Protein AF-A0A455UJC7-F1 (afdb_monomer_lite)

Radius of gyration: 20.75 Å; chains: 1; bounding box: 47×36×48 Å

Secondary structure (DSSP, 8-state):
-EE--TTSSS--SS-EE----HHHHHHHHHHHBTTB---SS---B-S---B-PPPHHHHHHHHHHHHTHHHHHHHHHHHHHHHHT---SSS-------SSGGGGGG----

InterPro domains:
  IPR000653 DegT/DnrJ/EryC1/StrS aminotransferase [PF01041] (2-84)
  IPR000653 DegT/DnrJ/EryC1/StrS aminotransferase [PTHR30244] (2-85)
  IPR015421 Pyridoxal phosphate-dependent transferase, major domain [G3DSA:3.40.640.10] (1-101)
  IPR015424 Pyridoxal phosphate-dependent transferase [SSF53383] (2-84)

Foldseek 3Di:
DAWADPVDLHHLVGAGDDDDDDVVVVVLVCQCVQVFDDDDPDGDHPDGHHPRDDDPSSVVSRVVVVVCSVVSVVVVVVVVVVVVPPDDDDDPDPPVPDPPCVVVVPDDDD

pLDDT: mean 80.06, std 20.12, range [31.41, 95.75]

Organism: NCBI:txid115553

Sequence (110 aa):
MLSFNGNKLMTTGGGGMILAGEELAHRAKYLTTTAKRPHTYEYVHDELGYNYRLPNLNAALGCAQLEQVEVFIAEKRQLAAGYDACPEGGASFSLLLSLKDAAAITGLTQ

Structure (mmCIF, N/CA/C/O backbone):
data_AF-A0A455UJC7-F1
#
_entry.id   AF-A0A455UJC7-F1
#
loop_
_atom_site.group_PDB
_atom_site.id
_atom_site.type_symbol
_atom_site.label_atom_id
_atom_site.label_alt_id
_atom_site.label_comp_id
_atom_site.label_asym_id
_atom_site.label_entity_id
_atom_site.label_seq_id
_atom_site.pdbx_PDB_ins_code
_atom_site.Cartn_x
_atom_site.Cartn_y
_atom_site.Cartn_z
_atom_site.occupancy
_atom_site.B_iso_or_equiv
_atom_site.auth_seq_id
_atom_site.auth_comp_id
_atom_site.auth_asym_id
_atom_site.auth_atom_id
_atom_site.pdbx_PDB_model_num
ATOM 1 N N . MET A 1 1 ? -4.335 8.935 -4.697 1.00 77.50 1 MET A N 1
ATOM 2 C CA . MET A 1 1 ? -3.302 8.184 -3.947 1.00 77.50 1 MET A CA 1
ATOM 3 C C . MET A 1 1 ? -3.814 7.931 -2.540 1.00 77.50 1 MET A C 1
ATOM 5 O O . MET A 1 1 ? -4.418 8.826 -1.963 1.00 77.50 1 MET A O 1
ATOM 9 N N . LEU A 1 2 ? -3.601 6.730 -2.015 1.00 91.00 2 LEU A N 1
ATOM 10 C CA . LEU A 1 2 ? -3.943 6.322 -0.657 1.00 91.00 2 LEU A CA 1
ATOM 11 C C . LEU A 1 2 ? -2.666 6.169 0.170 1.00 91.00 2 LEU A C 1
ATOM 13 O O . LEU A 1 2 ? -1.612 5.826 -0.364 1.00 91.00 2 LEU A O 1
ATOM 17 N N . SER A 1 3 ? -2.771 6.422 1.470 1.00 91.31 3 SER A N 1
ATOM 18 C CA . SER A 1 3 ? -1.680 6.264 2.432 1.00 91.31 3 SER A CA 1
ATOM 19 C C . SER A 1 3 ? -2.060 5.192 3.446 1.00 91.31 3 SER A C 1
ATOM 21 O O . SER A 1 3 ? -3.214 5.144 3.867 1.00 91.31 3 SER A O 1
ATOM 23 N N . PHE A 1 4 ? -1.081 4.384 3.848 1.00 92.12 4 PHE A N 1
ATOM 24 C CA . PHE A 1 4 ? -1.218 3.321 4.846 1.00 92.12 4 PHE A CA 1
ATOM 25 C C . PHE A 1 4 ? -0.244 3.530 6.014 1.00 92.12 4 PHE A C 1
ATOM 27 O O . PHE A 1 4 ? 0.472 2.618 6.427 1.00 92.12 4 PHE A O 1
ATOM 34 N N . ASN A 1 5 ? -0.169 4.769 6.506 1.00 90.00 5 ASN A N 1
ATOM 35 C CA . ASN A 1 5 ? 0.561 5.113 7.728 1.00 90.00 5 ASN A CA 1
ATOM 36 C C . ASN A 1 5 ? -0.258 4.695 8.970 1.00 90.00 5 ASN A C 1
ATOM 38 O O . ASN A 1 5 ? -1.472 4.535 8.887 1.00 90.00 5 ASN A O 1
ATOM 42 N N . GLY A 1 6 ? 0.375 4.562 10.135 1.00 86.12 6 GLY A N 1
ATOM 43 C CA . GLY A 1 6 ? -0.256 4.132 11.388 1.00 86.12 6 GLY A CA 1
ATOM 44 C C . GLY A 1 6 ? -1.398 5.017 11.901 1.00 86.12 6 GLY A C 1
ATOM 45 O O . GLY A 1 6 ? -2.158 4.577 12.751 1.00 86.12 6 GLY A O 1
ATOM 46 N N . ASN A 1 7 ? -1.565 6.236 11.378 1.00 88.44 7 ASN A N 1
ATOM 47 C CA . ASN A 1 7 ? -2.705 7.106 11.695 1.00 88.44 7 ASN A CA 1
ATOM 48 C C . ASN A 1 7 ? -3.916 6.919 10.758 1.00 88.44 7 ASN A C 1
ATOM 50 O O . ASN A 1 7 ? -4.884 7.681 10.830 1.00 88.44 7 ASN A O 1
ATOM 54 N N . LYS A 1 8 ? -3.850 5.962 9.829 1.00 90.69 8 LYS A N 1
ATOM 55 C CA . LYS A 1 8 ? -4.929 5.633 8.896 1.00 90.69 8 LYS A CA 1
ATOM 56 C C . LYS A 1 8 ? -5.736 4.450 9.418 1.00 90.69 8 LYS A C 1
ATOM 58 O O . LYS A 1 8 ? -5.280 3.708 10.277 1.00 90.69 8 LYS A O 1
ATOM 63 N N . LEU A 1 9 ? -6.950 4.296 8.883 1.00 89.69 9 LEU A N 1
ATOM 64 C CA . LEU A 1 9 ? -7.850 3.193 9.245 1.00 89.69 9 LEU A CA 1
ATOM 65 C C . LEU A 1 9 ? -7.192 1.824 9.010 1.00 89.69 9 LEU A C 1
ATOM 67 O O . LEU A 1 9 ? -7.404 0.898 9.776 1.00 89.69 9 LEU A O 1
ATOM 71 N N . MET A 1 10 ? -6.383 1.740 7.956 1.00 92.62 10 MET A N 1
ATOM 72 C CA . MET A 1 10 ? -5.554 0.597 7.602 1.00 92.62 10 MET A CA 1
ATOM 73 C C . MET A 1 10 ? -4.101 1.055 7.493 1.00 92.62 10 MET A C 1
ATOM 75 O O . MET A 1 10 ? -3.826 2.139 6.974 1.00 92.62 10 MET A O 1
ATOM 79 N N . THR A 1 11 ? -3.174 0.217 7.938 1.00 92.31 11 THR A N 1
ATOM 80 C CA . THR A 1 11 ? -1.738 0.465 7.955 1.00 92.31 11 THR A CA 1
ATOM 81 C C . THR A 1 11 ? -0.953 -0.723 7.412 1.00 92.31 11 THR A C 1
ATOM 83 O O . THR A 1 11 ? -1.255 -1.883 7.670 1.00 92.31 11 THR A O 1
ATOM 86 N N . THR A 1 12 ? 0.128 -0.419 6.705 1.00 91.44 12 THR A N 1
ATOM 87 C CA . THR A 1 12 ? 1.151 -1.397 6.321 1.00 91.44 12 THR A CA 1
ATOM 88 C C . THR A 1 12 ? 2.452 -1.147 7.090 1.00 91.44 12 THR A C 1
ATOM 90 O O . THR A 1 12 ? 3.533 -1.475 6.607 1.00 91.44 12 THR A O 1
ATOM 93 N N . GLY A 1 13 ? 2.372 -0.469 8.245 1.00 88.56 13 GLY A N 1
ATOM 94 C CA . GLY A 1 13 ? 3.496 0.130 8.978 1.00 88.56 13 GLY A CA 1
ATOM 95 C C . GLY A 1 13 ? 3.963 1.432 8.320 1.00 88.56 13 GLY A C 1
ATOM 96 O O . GLY A 1 13 ? 3.941 2.500 8.925 1.00 88.56 13 GLY A O 1
ATOM 97 N N . GLY A 1 14 ? 4.298 1.345 7.036 1.00 88.50 14 GLY A N 1
ATOM 98 C CA . GLY A 1 14 ? 4.523 2.473 6.143 1.00 88.50 14 GLY A CA 1
ATOM 99 C C . GLY A 1 14 ? 4.285 2.036 4.702 1.00 88.50 14 GLY A C 1
ATOM 100 O O . GLY A 1 14 ? 4.670 0.930 4.310 1.00 88.50 14 GLY A O 1
ATOM 101 N N . GLY A 1 15 ? 3.604 2.875 3.923 1.00 90.62 15 GLY A N 1
ATOM 102 C CA . GLY A 1 15 ? 3.251 2.555 2.545 1.00 90.62 15 GLY A CA 1
ATOM 103 C C . GLY A 1 15 ? 2.168 3.456 1.966 1.00 90.62 15 GLY A C 1
ATOM 104 O O . GLY A 1 15 ? 1.617 4.343 2.629 1.00 90.62 15 GLY A O 1
ATOM 105 N N . GLY A 1 16 ? 1.863 3.207 0.700 1.00 92.06 16 GLY A N 1
ATOM 106 C CA . GLY A 1 16 ? 0.815 3.893 -0.036 1.00 92.06 16 GLY A CA 1
ATOM 107 C C . GLY A 1 16 ? 0.423 3.113 -1.281 1.00 92.06 16 GLY A C 1
ATOM 108 O O . GLY A 1 16 ? 1.126 2.197 -1.703 1.00 92.06 16 GLY A O 1
ATOM 109 N N . MET A 1 17 ? -0.713 3.483 -1.860 1.00 93.44 17 MET A N 1
ATOM 110 C CA . MET A 1 17 ? -1.231 2.882 -3.084 1.00 93.44 17 MET A CA 1
ATOM 111 C C . MET A 1 17 ? -1.668 3.963 -4.058 1.00 93.44 17 MET A C 1
ATOM 113 O O . MET A 1 17 ? -2.301 4.959 -3.697 1.00 93.44 17 MET A O 1
ATOM 117 N N . ILE A 1 18 ? -1.331 3.758 -5.322 1.00 93.06 18 ILE A N 1
ATOM 118 C CA . ILE A 1 18 ? -1.795 4.592 -6.419 1.00 93.06 18 ILE A CA 1
ATOM 119 C C . ILE A 1 18 ? -2.934 3.832 -7.091 1.00 93.06 18 ILE A C 1
ATOM 121 O O . ILE A 1 18 ? -2.756 2.698 -7.518 1.00 93.06 18 ILE A O 1
ATOM 125 N N . LEU A 1 19 ? -4.103 4.465 -7.150 1.00 93.06 19 LEU A N 1
ATOM 126 C CA . LEU A 1 19 ? -5.238 4.010 -7.944 1.00 93.06 19 LEU A CA 1
ATOM 127 C C . LEU A 1 19 ? -5.240 4.853 -9.212 1.00 93.06 19 LEU A C 1
ATOM 129 O O . LEU A 1 19 ? -5.328 6.079 -9.126 1.00 93.06 19 LEU A O 1
ATOM 133 N N . ALA A 1 20 ? -5.067 4.210 -10.356 1.00 93.19 20 ALA A N 1
ATOM 134 C CA . ALA A 1 20 ? -4.994 4.866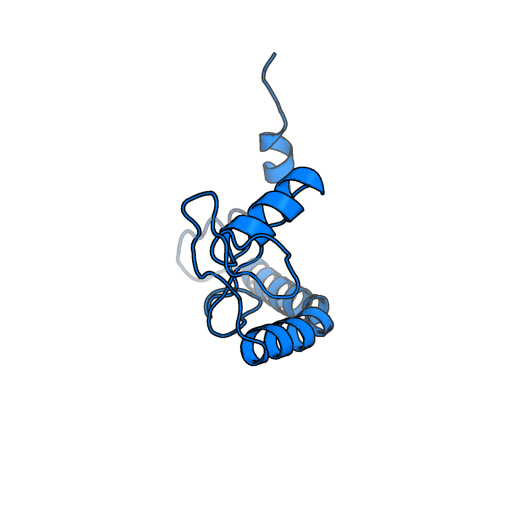 -11.650 1.00 93.19 20 ALA A CA 1
ATOM 135 C C . ALA A 1 20 ? -5.514 3.922 -12.740 1.00 93.19 20 ALA A C 1
ATOM 137 O O . ALA A 1 20 ? -5.586 2.712 -12.524 1.00 93.19 20 ALA A O 1
ATOM 138 N N . GLY A 1 21 ? -5.863 4.481 -13.901 1.00 95.31 21 GLY A N 1
ATOM 139 C CA . GLY A 1 21 ? -6.153 3.687 -15.095 1.00 95.31 21 GLY A CA 1
ATOM 140 C C . GLY A 1 21 ? -4.920 2.920 -15.584 1.00 95.31 21 GLY A C 1
ATOM 141 O O . GLY A 1 21 ? -3.797 3.223 -15.183 1.00 95.31 21 GLY A O 1
ATOM 142 N N . GLU A 1 22 ? -5.135 1.944 -16.462 1.00 93.75 22 GLU A N 1
ATOM 143 C CA . GLU A 1 22 ? -4.129 0.963 -16.896 1.00 93.75 22 GLU A CA 1
ATOM 144 C C . GLU A 1 22 ? -2.817 1.601 -17.388 1.00 93.75 22 GLU A C 1
ATOM 146 O O . GLU A 1 22 ? -1.756 1.327 -16.827 1.00 93.75 22 GLU A O 1
ATOM 151 N N . GLU A 1 23 ? -2.889 2.542 -18.334 1.00 93.38 23 GLU A N 1
ATOM 152 C CA . GLU A 1 23 ? -1.721 3.264 -18.871 1.00 93.38 23 GLU A CA 1
ATOM 153 C C . GLU A 1 23 ? -0.884 3.943 -17.772 1.00 93.38 23 GLU A C 1
ATOM 155 O O . GLU A 1 23 ? 0.338 3.781 -17.674 1.00 93.38 23 GLU A O 1
ATOM 160 N N . LEU A 1 24 ? -1.554 4.668 -16.872 1.00 93.62 24 LEU A N 1
ATOM 161 C CA . LEU A 1 24 ? -0.904 5.354 -15.756 1.00 93.62 24 LEU A CA 1
ATOM 162 C C . LEU A 1 24 ? -0.360 4.366 -14.716 1.00 93.62 24 LEU A C 1
ATOM 164 O O . LEU A 1 24 ? 0.676 4.635 -14.106 1.00 93.62 24 LEU A O 1
ATOM 168 N N . ALA A 1 25 ? -1.018 3.223 -14.516 1.00 92.94 25 ALA A N 1
ATOM 169 C CA . ALA A 1 25 ? -0.571 2.181 -13.600 1.00 92.94 25 ALA A CA 1
ATOM 170 C C . ALA A 1 25 ? 0.709 1.498 -14.104 1.00 92.94 25 ALA A C 1
ATOM 172 O O . ALA A 1 25 ? 1.649 1.310 -13.325 1.00 92.94 25 ALA A O 1
ATOM 173 N N . HIS A 1 26 ? 0.795 1.197 -15.404 1.00 92.12 26 HIS A N 1
ATOM 174 C CA . HIS A 1 26 ? 2.016 0.681 -16.026 1.00 92.12 26 HIS A CA 1
ATOM 175 C C . HIS A 1 26 ? 3.172 1.667 -15.882 1.00 92.12 26 HIS A C 1
ATOM 177 O O . HIS A 1 26 ? 4.261 1.290 -15.438 1.00 92.12 26 HIS A O 1
ATOM 183 N N . ARG A 1 27 ? 2.912 2.947 -16.162 1.00 92.44 27 ARG A N 1
ATOM 184 C CA . ARG A 1 27 ? 3.899 4.017 -16.007 1.00 92.44 27 ARG A CA 1
ATOM 185 C C . ARG A 1 27 ? 4.362 4.180 -14.558 1.00 92.44 27 ARG A C 1
ATOM 187 O O . ARG A 1 27 ? 5.559 4.266 -14.297 1.00 92.44 27 ARG A O 1
ATOM 194 N N . ALA A 1 28 ? 3.441 4.174 -13.597 1.00 92.31 28 ALA A N 1
ATOM 195 C CA . ALA A 1 28 ? 3.779 4.268 -12.180 1.00 92.31 28 ALA A CA 1
ATOM 196 C C . ALA A 1 28 ? 4.596 3.054 -11.708 1.00 92.31 28 ALA A C 1
ATOM 198 O O . ALA A 1 28 ? 5.607 3.211 -11.024 1.00 92.31 28 ALA A O 1
ATOM 199 N N . LYS A 1 29 ? 4.221 1.833 -12.107 1.00 91.44 29 LYS A N 1
ATOM 200 C CA . LYS A 1 29 ? 4.987 0.616 -11.794 1.00 91.44 29 LYS A CA 1
ATOM 201 C C . LYS A 1 29 ? 6.405 0.684 -12.362 1.00 91.44 29 LYS A C 1
ATOM 203 O O . LYS A 1 29 ? 7.359 0.299 -11.688 1.00 91.44 29 LYS A O 1
ATOM 208 N N . TYR A 1 30 ? 6.548 1.208 -13.575 1.00 92.00 30 TYR A N 1
ATOM 209 C CA . TYR A 1 30 ? 7.843 1.410 -14.208 1.00 92.00 30 TYR A CA 1
ATOM 210 C C . TYR A 1 30 ? 8.737 2.356 -13.396 1.00 92.00 30 TYR A C 1
ATOM 212 O O . TYR A 1 30 ? 9.820 1.975 -12.949 1.00 92.00 30 TYR A O 1
ATOM 220 N N . LEU A 1 31 ? 8.230 3.552 -13.092 1.00 92.56 31 LEU A N 1
ATOM 221 C CA . LEU A 1 31 ? 8.966 4.571 -12.343 1.00 92.56 31 LEU A CA 1
ATOM 222 C C . LEU A 1 31 ? 9.328 4.113 -10.925 1.00 92.56 31 LEU A C 1
ATOM 224 O O . LEU A 1 31 ? 10.446 4.343 -10.477 1.00 92.56 31 LEU A O 1
ATOM 228 N N . THR A 1 32 ? 8.416 3.430 -10.227 1.00 92.19 32 THR A N 1
ATOM 229 C CA . THR A 1 32 ? 8.623 2.937 -8.846 1.00 92.19 32 THR A CA 1
ATOM 230 C C . THR A 1 32 ? 9.599 1.764 -8.743 1.00 92.19 32 THR A C 1
ATOM 232 O O . THR A 1 32 ? 10.033 1.414 -7.641 1.00 92.19 32 THR A O 1
ATOM 235 N N . THR A 1 33 ? 9.951 1.152 -9.876 1.00 90.88 33 THR A N 1
ATOM 236 C CA . THR A 1 33 ? 10.929 0.065 -9.979 1.00 90.88 33 THR A CA 1
ATOM 237 C C . THR A 1 33 ? 12.207 0.525 -10.669 1.00 90.88 33 THR A C 1
ATOM 239 O O . THR A 1 33 ? 12.827 -0.225 -11.424 1.00 90.88 33 THR A O 1
ATOM 242 N N . THR A 1 34 ? 12.637 1.753 -10.365 1.00 91.81 34 THR A N 1
ATOM 243 C CA . THR A 1 34 ? 13.854 2.381 -10.900 1.00 91.81 34 THR A CA 1
ATOM 244 C C . THR A 1 34 ? 13.880 2.494 -12.427 1.00 91.81 34 THR A C 1
ATOM 246 O O . THR A 1 34 ? 14.961 2.468 -12.998 1.00 91.81 34 THR A O 1
ATOM 249 N N . ALA A 1 35 ? 12.720 2.598 -13.091 1.00 89.56 35 ALA A N 1
ATOM 250 C CA . ALA A 1 35 ? 12.629 2.709 -14.552 1.00 89.56 35 ALA A CA 1
ATOM 251 C C . ALA A 1 35 ? 13.483 1.649 -15.274 1.00 89.56 35 ALA A C 1
ATOM 253 O O . ALA A 1 35 ? 14.253 1.931 -16.189 1.00 89.56 35 ALA A O 1
ATOM 254 N N . LYS A 1 36 ? 13.431 0.410 -14.774 1.00 84.88 36 LYS A N 1
ATOM 255 C CA . LYS A 1 36 ? 14.185 -0.699 -15.353 1.00 84.88 36 LYS A CA 1
ATOM 256 C C . LYS A 1 36 ? 13.393 -1.275 -16.517 1.00 84.88 36 LYS A C 1
ATOM 258 O O . LYS A 1 36 ? 12.295 -1.803 -16.313 1.00 84.88 36 LYS A O 1
ATOM 263 N N . ARG A 1 37 ? 13.984 -1.287 -17.711 1.00 83.44 37 ARG A N 1
ATOM 264 C CA . ARG A 1 37 ? 13.380 -1.982 -18.845 1.00 83.44 37 ARG A CA 1
ATOM 265 C C . ARG A 1 37 ? 13.308 -3.494 -18.596 1.00 83.44 37 ARG A C 1
ATOM 267 O O . ARG A 1 37 ? 14.291 -4.094 -18.156 1.00 83.44 37 ARG A O 1
ATOM 274 N N . PRO A 1 38 ? 12.166 -4.138 -18.890 1.00 78.31 38 PRO A N 1
ATOM 275 C CA . PRO A 1 38 ? 12.056 -5.583 -18.786 1.00 78.31 38 PRO A CA 1
ATOM 276 C C . PRO A 1 38 ? 12.932 -6.233 -19.865 1.00 78.31 38 PRO A C 1
ATOM 278 O O . PRO A 1 38 ? 12.602 -6.222 -21.049 1.00 78.31 38 PRO A O 1
ATOM 281 N N . HIS A 1 39 ? 14.073 -6.775 -19.446 1.00 82.56 39 HIS A N 1
ATOM 282 C CA . HIS A 1 39 ? 14.950 -7.603 -20.264 1.00 82.56 39 HIS A CA 1
ATOM 283 C C . HIS A 1 39 ? 15.526 -8.735 -19.409 1.00 82.56 39 HIS A C 1
ATOM 285 O O . HIS A 1 39 ? 15.739 -8.566 -18.205 1.00 82.56 39 HIS A O 1
ATOM 291 N N . THR A 1 40 ? 15.752 -9.896 -20.022 1.00 77.44 40 THR A N 1
ATOM 292 C CA . THR A 1 40 ? 16.141 -11.122 -19.307 1.00 77.44 40 THR A CA 1
ATOM 293 C C . THR A 1 40 ? 17.554 -11.034 -18.728 1.00 77.44 40 THR A C 1
ATOM 295 O O . THR A 1 40 ? 17.802 -11.566 -17.649 1.00 77.44 40 THR A O 1
ATOM 298 N N . TYR A 1 41 ? 18.464 -10.331 -19.411 1.00 76.38 41 TYR A N 1
ATOM 299 C CA . TYR A 1 41 ? 19.893 -10.316 -19.064 1.00 76.38 41 TYR A CA 1
ATOM 300 C C . TYR A 1 41 ? 20.496 -8.915 -18.887 1.00 76.38 41 TYR A C 1
ATOM 302 O O . TYR A 1 41 ? 21.559 -8.775 -18.289 1.00 76.38 41 TYR A O 1
ATOM 310 N N . GLU A 1 42 ? 19.819 -7.869 -19.353 1.00 79.25 42 GLU A N 1
ATOM 311 C CA . GLU A 1 42 ? 20.352 -6.509 -19.422 1.00 79.25 42 GLU A CA 1
ATOM 312 C C . GLU A 1 42 ? 19.697 -5.624 -18.360 1.00 79.25 42 GLU A C 1
ATOM 314 O O . GLU A 1 42 ? 18.491 -5.692 -18.103 1.00 79.25 42 GLU A O 1
ATOM 319 N N . TYR A 1 43 ? 20.511 -4.772 -17.741 1.00 77.88 43 TYR A N 1
ATOM 320 C CA . TYR A 1 43 ? 20.081 -3.776 -16.764 1.00 77.88 43 TYR A CA 1
ATOM 321 C C . TYR A 1 43 ? 20.170 -2.396 -17.404 1.00 77.88 43 TYR A C 1
ATOM 323 O O . TYR A 1 43 ? 21.137 -1.665 -17.209 1.00 77.88 43 TYR A O 1
ATOM 331 N N . VAL A 1 44 ? 19.163 -2.075 -18.215 1.00 82.69 44 VAL A N 1
ATOM 332 C CA . VAL A 1 44 ? 19.056 -0.781 -18.893 1.00 82.69 44 VAL A CA 1
ATOM 333 C C . VAL A 1 44 ? 17.973 0.056 -18.224 1.00 82.69 44 VAL A C 1
ATOM 335 O O . VAL A 1 44 ? 16.849 -0.413 -18.011 1.00 82.69 44 VAL A O 1
ATOM 338 N N . HIS A 1 45 ? 18.336 1.297 -17.917 1.00 86.00 45 HIS A N 1
ATOM 339 C CA . HIS A 1 45 ? 17.460 2.335 -17.390 1.00 86.00 45 HIS A CA 1
ATOM 340 C C . HIS A 1 45 ? 17.392 3.452 -18.432 1.00 86.00 45 HIS A C 1
ATOM 342 O O . HIS A 1 45 ? 18.431 3.989 -18.812 1.00 86.00 45 HIS A O 1
ATOM 348 N N . ASP A 1 46 ? 16.202 3.747 -18.947 1.00 86.00 46 ASP A N 1
ATOM 349 C CA . ASP A 1 46 ? 16.005 4.756 -20.001 1.00 86.00 46 ASP A CA 1
ATOM 350 C C . ASP A 1 46 ? 15.719 6.160 -19.443 1.00 86.00 46 ASP A C 1
ATOM 352 O O . ASP A 1 46 ? 15.986 7.158 -20.108 1.00 86.00 46 ASP A O 1
ATOM 356 N N . GLU A 1 47 ? 15.230 6.247 -18.209 1.00 91.12 47 GLU A N 1
ATOM 357 C CA . GLU A 1 47 ? 14.893 7.492 -17.530 1.00 91.12 47 GLU A CA 1
ATOM 358 C C . GLU A 1 47 ? 15.169 7.412 -16.023 1.00 91.12 47 GLU A C 1
ATOM 360 O O . GLU A 1 47 ? 15.521 6.368 -15.467 1.00 91.12 47 GLU A O 1
ATOM 365 N N . LEU A 1 48 ? 14.996 8.542 -15.336 1.00 89.88 48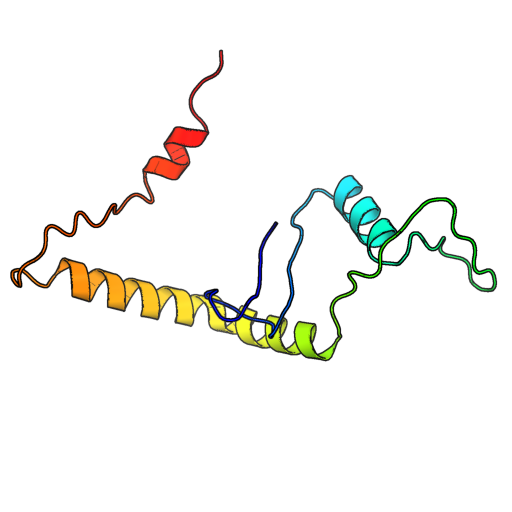 LEU A N 1
ATOM 366 C CA . LEU A 1 48 ? 15.154 8.607 -13.891 1.00 89.88 48 LEU A CA 1
ATOM 367 C C . LEU A 1 48 ? 13.963 7.941 -13.190 1.00 89.88 48 LEU A C 1
ATOM 369 O O . LEU A 1 48 ? 12.844 8.452 -13.204 1.00 89.88 48 LEU A O 1
ATOM 373 N N . GLY A 1 49 ? 14.226 6.803 -12.554 1.00 91.06 49 GLY A N 1
ATOM 374 C CA . GLY A 1 49 ? 13.265 6.103 -11.711 1.00 91.06 49 GLY A CA 1
ATOM 375 C C . GLY A 1 49 ? 13.559 6.245 -10.219 1.00 91.06 49 GLY A C 1
ATOM 376 O O . GLY A 1 49 ? 14.620 6.700 -9.795 1.00 91.06 49 GLY A O 1
ATOM 377 N N . TYR A 1 50 ? 12.614 5.780 -9.411 1.00 92.94 50 TYR A N 1
ATOM 378 C CA . TYR A 1 50 ? 12.659 5.812 -7.954 1.00 92.94 50 TYR A CA 1
ATOM 379 C C . TYR A 1 50 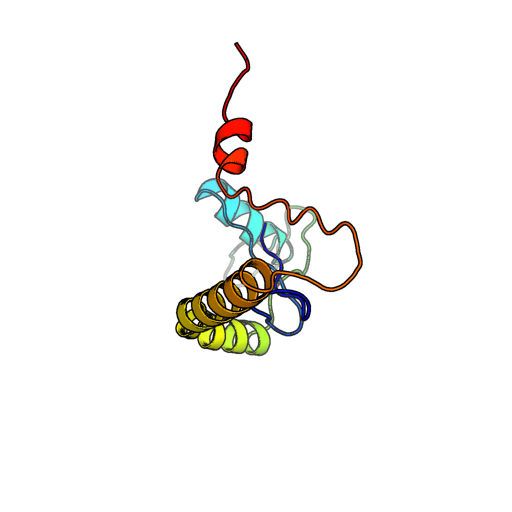? 12.509 4.401 -7.386 1.00 92.94 50 TYR A C 1
ATOM 381 O O . TYR A 1 50 ? 11.996 3.500 -8.049 1.00 92.94 50 TYR A O 1
ATOM 389 N N . ASN A 1 51 ? 12.930 4.203 -6.138 1.00 92.81 51 ASN A N 1
ATOM 390 C CA . ASN A 1 51 ? 12.673 2.969 -5.403 1.00 92.81 51 ASN A CA 1
ATOM 391 C C . ASN A 1 51 ? 11.558 3.202 -4.380 1.00 92.81 51 ASN A C 1
ATOM 393 O O . ASN A 1 51 ? 11.814 3.521 -3.222 1.00 92.81 51 ASN A O 1
ATOM 397 N N . TYR A 1 52 ? 10.316 3.045 -4.832 1.00 92.81 52 TYR A N 1
ATOM 398 C CA . TYR A 1 52 ? 9.118 3.132 -3.987 1.00 92.81 52 TYR A CA 1
ATOM 399 C C . TYR A 1 52 ? 8.398 1.785 -3.888 1.00 92.81 52 TYR A C 1
ATOM 401 O O . TYR A 1 52 ? 7.190 1.722 -3.664 1.00 92.81 52 TYR A O 1
ATOM 409 N N . ARG A 1 53 ? 9.135 0.688 -4.091 1.00 91.62 53 ARG A N 1
ATOM 410 C CA . ARG A 1 53 ? 8.577 -0.659 -4.041 1.00 91.62 53 ARG A CA 1
ATOM 411 C C . ARG A 1 53 ? 8.175 -0.981 -2.601 1.00 91.62 53 ARG A C 1
ATOM 413 O O . ARG A 1 53 ? 9.001 -0.905 -1.694 1.00 91.62 53 ARG A O 1
ATOM 420 N N . LEU A 1 54 ? 6.914 -1.355 -2.400 1.00 93.69 54 LEU A N 1
ATOM 421 C CA . LEU A 1 54 ? 6.434 -1.789 -1.093 1.00 93.69 54 LEU A CA 1
ATOM 422 C C . LEU A 1 54 ? 7.076 -3.147 -0.743 1.00 93.69 54 LEU A C 1
ATOM 424 O O . LEU A 1 54 ? 6.986 -4.070 -1.556 1.00 93.69 54 LEU A O 1
ATOM 428 N N . PRO A 1 55 ? 7.723 -3.300 0.427 1.00 94.12 55 PRO A N 1
ATOM 429 C CA . PRO A 1 55 ? 8.248 -4.591 0.861 1.00 94.12 55 PRO A CA 1
ATOM 430 C C . PRO A 1 55 ? 7.144 -5.648 1.001 1.00 94.12 55 PRO A C 1
ATOM 432 O O . PRO A 1 55 ? 6.033 -5.335 1.428 1.00 94.12 55 PRO A O 1
ATOM 435 N N . ASN A 1 56 ? 7.467 -6.915 0.721 1.00 94.88 56 ASN A N 1
ATOM 436 C CA . ASN A 1 56 ? 6.488 -8.011 0.758 1.00 94.88 56 ASN A CA 1
ATOM 437 C C . ASN A 1 56 ? 5.820 -8.186 2.132 1.00 94.88 56 ASN A C 1
ATOM 439 O O . ASN A 1 56 ? 4.635 -8.494 2.186 1.00 94.88 56 ASN A O 1
ATOM 443 N N . LEU A 1 57 ? 6.544 -7.958 3.235 1.00 95.12 57 LEU A N 1
ATOM 444 C CA . LEU A 1 57 ? 5.966 -8.030 4.584 1.00 95.12 57 LEU A CA 1
ATOM 445 C C . LEU A 1 57 ? 4.893 -6.955 4.804 1.00 95.12 57 LEU A C 1
ATOM 447 O O . LEU A 1 57 ? 3.811 -7.252 5.305 1.00 95.12 57 LEU A O 1
ATOM 451 N N . ASN A 1 58 ? 5.163 -5.721 4.370 1.00 94.62 58 ASN A N 1
ATOM 452 C CA . ASN A 1 58 ? 4.208 -4.617 4.456 1.00 94.62 58 ASN A CA 1
ATOM 453 C C . ASN A 1 58 ? 2.984 -4.891 3.569 1.00 94.62 58 ASN A C 1
ATOM 455 O O . ASN A 1 58 ? 1.858 -4.612 3.974 1.00 94.62 58 ASN A O 1
ATOM 459 N N . ALA A 1 59 ? 3.196 -5.470 2.382 1.00 94.25 59 ALA A N 1
ATOM 460 C CA . ALA A 1 59 ? 2.111 -5.875 1.494 1.00 94.25 59 ALA A CA 1
ATOM 461 C C . ALA A 1 59 ? 1.234 -6.973 2.121 1.00 94.25 59 ALA A C 1
ATOM 463 O O . ALA A 1 59 ? 0.015 -6.846 2.103 1.00 94.25 59 ALA A O 1
ATOM 464 N N . ALA A 1 60 ? 1.838 -7.997 2.735 1.00 95.62 60 ALA A N 1
ATOM 465 C CA . ALA A 1 60 ? 1.109 -9.073 3.409 1.00 95.62 60 ALA A CA 1
ATOM 466 C C . ALA A 1 60 ? 0.250 -8.552 4.573 1.00 95.62 60 ALA A C 1
ATOM 468 O O . ALA A 1 60 ? -0.916 -8.927 4.692 1.00 95.62 60 ALA A O 1
ATOM 469 N N . LEU A 1 61 ? 0.795 -7.636 5.383 1.00 95.00 61 LEU A N 1
ATOM 470 C CA . LEU A 1 61 ? 0.031 -6.951 6.428 1.00 95.00 61 LEU A CA 1
ATOM 471 C C . LEU A 1 61 ? -1.155 -6.174 5.837 1.00 95.00 61 LEU A C 1
ATOM 473 O O . LEU A 1 61 ? -2.267 -6.266 6.350 1.00 95.00 61 LEU A O 1
ATOM 477 N N . GLY A 1 62 ? -0.932 -5.446 4.740 1.00 94.19 62 GLY A N 1
ATOM 478 C CA . GLY A 1 62 ? -1.989 -4.718 4.037 1.00 94.19 62 GLY A CA 1
ATOM 479 C C . GLY A 1 62 ? -3.098 -5.627 3.516 1.00 94.19 62 GLY A C 1
ATOM 480 O O . GLY A 1 62 ? -4.268 -5.310 3.699 1.00 94.19 62 GLY A O 1
ATOM 481 N N . CYS A 1 63 ? -2.751 -6.775 2.927 1.00 94.88 63 CYS A N 1
ATOM 482 C CA . CYS A 1 63 ? -3.724 -7.770 2.472 1.00 94.88 63 CYS A CA 1
ATOM 483 C C . CYS A 1 63 ? -4.586 -8.291 3.630 1.00 94.88 63 CYS A C 1
ATOM 485 O O . CYS A 1 63 ? -5.809 -8.249 3.533 1.00 94.88 63 CYS A O 1
ATOM 487 N N . ALA A 1 64 ? -3.967 -8.687 4.747 1.00 95.44 64 ALA A N 1
ATOM 488 C CA . ALA A 1 64 ? -4.694 -9.174 5.920 1.00 95.44 64 ALA A CA 1
ATOM 489 C C . ALA A 1 64 ? -5.627 -8.108 6.526 1.00 95.44 64 ALA A C 1
ATOM 491 O O . ALA A 1 64 ? -6.719 -8.421 6.995 1.00 95.44 64 ALA A O 1
ATOM 492 N N . GLN A 1 65 ? -5.224 -6.833 6.511 1.00 94.31 65 GLN A N 1
ATOM 493 C CA . GLN A 1 65 ? -6.092 -5.752 6.979 1.00 94.31 65 GLN A CA 1
ATOM 494 C C . GLN A 1 65 ? -7.203 -5.399 5.987 1.00 94.31 65 GLN A C 1
ATOM 496 O O . GLN A 1 65 ? -8.284 -4.993 6.411 1.00 94.31 65 GLN A O 1
ATOM 501 N N . LEU A 1 66 ? -6.968 -5.554 4.681 1.00 94.25 66 LEU A N 1
ATOM 502 C CA . LEU A 1 66 ? -7.980 -5.327 3.649 1.00 94.25 66 LEU A CA 1
ATOM 503 C C . LEU A 1 66 ? -9.154 -6.297 3.781 1.00 94.25 66 LEU A C 1
ATOM 505 O O . LEU A 1 66 ? -10.294 -5.885 3.594 1.00 94.25 66 LEU A O 1
ATOM 509 N N . GLU A 1 67 ? -8.897 -7.534 4.199 1.00 95.75 67 GLU A N 1
ATOM 510 C CA . GLU A 1 67 ? -9.939 -8.525 4.501 1.00 95.75 67 GLU A CA 1
ATOM 511 C C . GLU A 1 67 ? -10.835 -8.118 5.686 1.00 95.75 67 GLU A C 1
ATOM 513 O O . GLU A 1 67 ? -11.997 -8.512 5.746 1.00 95.75 67 GLU A O 1
ATOM 518 N N . GLN A 1 68 ? -10.328 -7.294 6.609 1.00 95.12 68 GLN A N 1
ATOM 519 C CA . GLN A 1 68 ? -11.050 -6.840 7.807 1.00 95.12 68 GLN A CA 1
ATOM 520 C C . GLN A 1 68 ? -11.596 -5.409 7.687 1.00 95.12 68 GLN A C 1
ATOM 522 O O . GLN A 1 68 ? -12.177 -4.882 8.637 1.00 95.12 68 GLN A O 1
ATOM 527 N N . VAL A 1 69 ? -11.438 -4.762 6.527 1.00 94.00 69 VAL A N 1
ATOM 528 C CA . VAL A 1 69 ? -11.713 -3.325 6.373 1.00 94.00 69 VAL A CA 1
ATOM 529 C C . VAL A 1 69 ? -13.162 -2.950 6.697 1.00 94.00 69 VAL A C 1
ATOM 531 O O . VAL A 1 69 ? -13.398 -1.920 7.325 1.00 94.00 69 VAL A O 1
ATOM 534 N N . GLU A 1 70 ? -14.126 -3.799 6.339 1.00 95.12 70 GLU A N 1
ATOM 535 C CA . GLU A 1 70 ? -15.549 -3.565 6.614 1.00 95.12 70 GLU A CA 1
ATOM 536 C C . GLU A 1 70 ? -15.847 -3.546 8.119 1.00 95.12 70 GLU A C 1
ATOM 538 O O . GLU A 1 70 ? -16.637 -2.722 8.585 1.00 95.12 70 GLU A O 1
ATOM 543 N N . VAL A 1 71 ? -15.157 -4.387 8.899 1.00 95.75 71 VAL A N 1
ATOM 544 C CA . VAL A 1 71 ? -15.278 -4.417 10.364 1.00 95.75 71 VAL A CA 1
ATOM 545 C C . VAL A 1 71 ? -14.746 -3.114 10.956 1.00 95.75 71 VAL A C 1
ATOM 547 O O . VAL A 1 71 ? -15.458 -2.449 11.706 1.00 95.75 71 VAL A O 1
ATOM 550 N N . PHE A 1 72 ? -13.554 -2.674 10.539 1.00 93.31 72 PHE A N 1
ATOM 551 C CA . PHE A 1 72 ? -12.973 -1.410 11.009 1.00 93.31 72 PHE A CA 1
ATOM 552 C C . PHE A 1 72 ? -13.848 -0.196 10.661 1.00 93.31 72 PHE A C 1
ATOM 554 O O . PHE A 1 72 ? -13.972 0.744 11.453 1.00 93.31 72 PHE A O 1
ATOM 561 N N . ILE A 1 73 ? -14.472 -0.193 9.477 1.00 93.94 73 ILE A N 1
ATOM 562 C CA . ILE A 1 73 ? -15.413 0.860 9.072 1.00 93.94 73 ILE A CA 1
ATOM 563 C C . ILE A 1 73 ? -16.652 0.844 9.973 1.00 93.94 73 ILE A C 1
ATOM 565 O O . ILE A 1 73 ? -17.087 1.911 10.417 1.00 93.94 73 ILE A O 1
ATOM 569 N N . ALA A 1 74 ? -17.221 -0.332 10.244 1.00 95.00 74 ALA A N 1
ATOM 570 C CA . ALA A 1 74 ? -18.406 -0.477 11.082 1.00 95.00 74 ALA A CA 1
ATOM 571 C C . ALA A 1 74 ? -18.154 -0.003 12.521 1.00 95.00 74 ALA A C 1
ATOM 573 O O . ALA A 1 74 ? -18.911 0.829 13.023 1.00 95.00 74 ALA A O 1
ATOM 574 N N . GLU A 1 75 ? -17.056 -0.436 13.144 1.00 94.25 75 GLU A N 1
ATOM 575 C CA . GLU A 1 75 ? -16.664 -0.017 14.498 1.00 94.25 75 GLU A CA 1
ATOM 576 C C . GLU A 1 75 ? -16.482 1.501 14.588 1.00 94.25 75 GLU A C 1
ATOM 578 O O . GLU A 1 75 ? -16.988 2.156 15.502 1.00 94.25 75 GLU A O 1
ATOM 583 N N . LYS A 1 76 ? -15.820 2.102 13.592 1.00 91.38 76 LYS A N 1
ATOM 584 C CA . LYS A 1 76 ? -15.605 3.551 13.565 1.00 91.38 76 LYS A CA 1
ATOM 5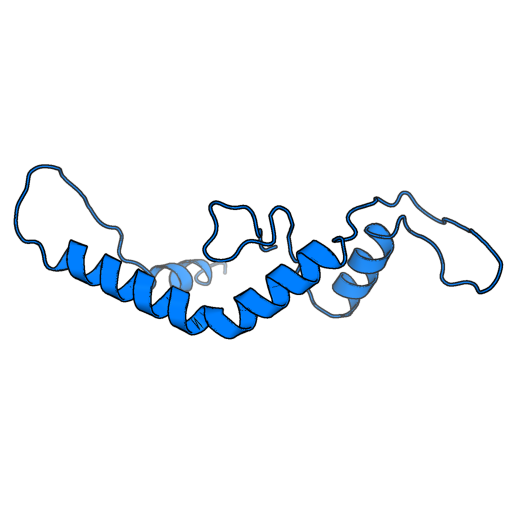85 C C . LYS A 1 76 ? -16.906 4.333 13.374 1.00 91.38 76 LYS A C 1
ATOM 587 O O . LYS A 1 76 ? -17.066 5.400 13.967 1.00 91.38 76 LYS A O 1
ATOM 592 N N . ARG A 1 77 ? -17.839 3.821 12.565 1.00 92.50 77 ARG A N 1
ATOM 593 C CA . ARG A 1 77 ? -19.178 4.414 12.400 1.00 92.50 77 ARG A CA 1
ATOM 594 C C . ARG A 1 77 ? -20.004 4.303 13.679 1.00 92.50 77 ARG A C 1
ATOM 596 O O . ARG A 1 77 ? -20.667 5.269 14.038 1.00 92.50 77 ARG A O 1
ATOM 603 N N . GLN A 1 78 ? -19.930 3.171 14.377 1.00 93.19 78 GLN A N 1
ATOM 604 C CA . GLN A 1 78 ? -20.601 2.981 15.662 1.00 93.19 78 GLN A CA 1
ATOM 605 C C . GLN A 1 78 ? -20.066 3.954 16.719 1.00 93.19 78 GLN A C 1
ATOM 607 O O . GLN A 1 78 ? -20.850 4.580 17.428 1.00 93.19 78 GLN A O 1
ATOM 612 N N . LEU A 1 79 ? -18.743 4.135 16.784 1.00 89.38 79 LEU A N 1
ATOM 613 C CA . LEU A 1 79 ? -18.117 5.107 17.676 1.00 89.38 79 LEU A CA 1
ATOM 614 C C . LEU A 1 79 ? -18.574 6.542 17.366 1.00 89.38 79 LEU A C 1
ATOM 616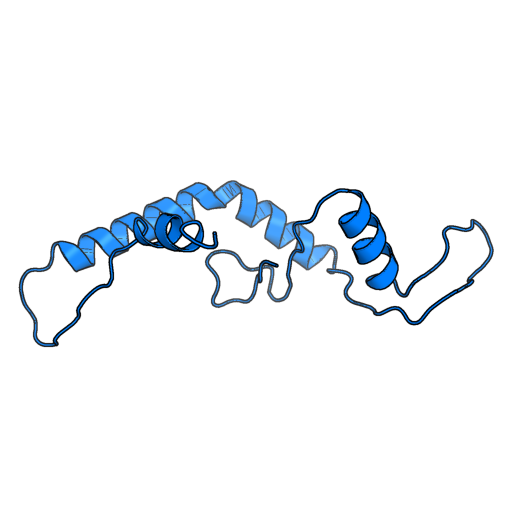 O O . LEU A 1 79 ? -18.941 7.274 18.281 1.00 89.38 79 LEU A O 1
ATOM 620 N N . ALA A 1 80 ? -18.595 6.934 16.087 1.00 89.00 80 ALA A N 1
ATOM 621 C CA . ALA A 1 80 ? -19.081 8.249 15.665 1.00 89.00 80 ALA A CA 1
ATOM 622 C C . ALA A 1 80 ? -20.550 8.479 16.063 1.00 89.00 80 ALA A C 1
ATOM 624 O O . ALA A 1 80 ? -20.866 9.512 16.645 1.00 89.00 80 ALA A O 1
ATOM 625 N N . ALA A 1 81 ? -21.420 7.485 15.854 1.00 88.56 81 ALA A N 1
ATOM 626 C CA . ALA A 1 81 ? -22.820 7.557 16.273 1.00 88.56 81 ALA A CA 1
ATOM 627 C C . ALA A 1 81 ? -22.978 7.695 17.800 1.00 88.56 81 ALA A C 1
ATOM 629 O O . ALA A 1 81 ? -23.894 8.366 18.268 1.00 88.56 81 ALA A O 1
ATOM 630 N N . GLY A 1 82 ? -22.075 7.091 18.583 1.00 86.31 82 GLY A N 1
ATOM 631 C CA . GLY A 1 82 ? -22.030 7.266 20.036 1.00 86.31 82 GLY A CA 1
ATOM 632 C C . GLY A 1 82 ? -21.703 8.702 20.460 1.00 86.31 82 GLY A C 1
ATOM 633 O O . GLY A 1 82 ? -22.294 9.199 21.416 1.00 86.31 82 GLY A O 1
ATOM 634 N N . TYR A 1 83 ? -20.809 9.384 19.734 1.00 82.38 83 TYR A N 1
ATOM 635 C CA . TYR A 1 83 ? -20.531 10.806 19.957 1.00 82.38 83 TYR A CA 1
ATOM 636 C C . TYR A 1 83 ? -21.719 11.696 19.569 1.00 82.38 83 TYR A C 1
ATOM 638 O O . TYR A 1 83 ? -22.045 12.607 20.324 1.00 82.38 83 TYR A O 1
ATOM 646 N N . ASP A 1 84 ? -22.400 11.406 18.455 1.00 80.19 84 ASP A N 1
ATOM 647 C CA . ASP A 1 84 ? -23.580 12.166 18.007 1.00 80.19 84 ASP A CA 1
ATOM 648 C C . ASP A 1 84 ? -24.775 12.029 18.970 1.00 80.19 84 ASP A C 1
ATOM 650 O O . ASP A 1 84 ? -25.581 12.948 19.111 1.00 80.19 84 ASP A O 1
ATOM 654 N N . ALA A 1 85 ? -24.902 10.880 19.641 1.00 79.12 85 ALA A N 1
ATOM 655 C CA . ALA A 1 85 ? -25.991 10.597 20.573 1.00 79.12 85 ALA A CA 1
ATOM 656 C C . ALA A 1 85 ? -25.778 11.177 21.985 1.00 79.12 85 ALA A C 1
ATOM 658 O O . ALA A 1 85 ? -26.701 11.101 22.796 1.00 79.12 85 ALA A O 1
ATOM 659 N N . CYS A 1 86 ? -24.596 11.724 22.303 1.00 72.75 86 CYS A N 1
ATOM 660 C CA . CYS A 1 86 ? -24.284 12.275 23.624 1.00 72.75 86 CYS A CA 1
ATOM 661 C C . CYS A 1 86 ? -24.768 13.736 23.727 1.00 72.75 86 CYS A C 1
ATOM 663 O O . CYS A 1 86 ? -24.153 14.610 23.113 1.00 72.75 86 CYS A O 1
ATOM 665 N N . PRO A 1 87 ? -25.849 14.044 24.476 1.00 66.12 87 PRO A N 1
ATOM 666 C CA . PRO A 1 87 ? -26.511 15.338 24.333 1.00 66.12 87 PRO A CA 1
ATOM 667 C C . PRO A 1 87 ? -25.803 16.514 25.013 1.00 66.12 87 PRO A C 1
ATOM 669 O O . PRO A 1 87 ? -26.072 17.642 24.625 1.00 66.12 87 PRO A O 1
ATOM 672 N N . GLU A 1 88 ? -24.912 16.325 25.994 1.00 58.97 88 GLU A N 1
ATOM 673 C CA . GLU A 1 88 ? -24.333 17.464 26.726 1.00 58.97 88 GLU A CA 1
ATOM 674 C C . GLU A 1 88 ? -22.943 17.187 27.310 1.00 58.97 88 GLU A C 1
ATOM 676 O O . GLU A 1 88 ? -22.705 16.151 27.930 1.00 58.97 88 GLU A O 1
ATOM 681 N N . GLY A 1 89 ? -22.033 18.161 27.167 1.00 47.66 89 GLY A N 1
ATOM 682 C CA . GLY A 1 89 ? -20.749 18.127 27.868 1.00 47.66 89 GLY A CA 1
ATOM 683 C C . GLY A 1 89 ? -19.666 19.134 27.465 1.00 47.66 89 GLY A C 1
ATOM 684 O O . GLY A 1 89 ? -18.495 18.808 27.595 1.00 47.66 89 GLY A O 1
ATOM 685 N N . GLY A 1 90 ? -20.010 20.340 26.995 1.00 45.06 90 GLY A N 1
ATOM 686 C CA . GLY A 1 90 ? -19.099 21.494 27.077 1.00 45.06 90 GLY A CA 1
ATOM 687 C C . GLY A 1 90 ? -17.927 21.560 26.089 1.00 45.06 90 GLY A C 1
ATOM 688 O O . GLY A 1 90 ? -16.782 21.662 26.503 1.00 45.06 90 GLY A O 1
ATOM 689 N N . ALA A 1 91 ? -18.202 21.615 24.791 1.00 45.94 91 ALA A N 1
ATOM 690 C CA . ALA A 1 91 ? -17.434 22.415 23.835 1.00 45.94 91 ALA A CA 1
ATOM 691 C C . ALA A 1 91 ? -18.235 22.470 22.537 1.00 45.94 91 ALA A C 1
ATOM 693 O O . ALA A 1 91 ? -18.863 21.489 22.157 1.00 45.94 91 ALA A O 1
ATOM 694 N N . SER A 1 92 ? -18.219 23.618 21.867 1.00 46.22 92 SER A N 1
ATOM 695 C CA . SER A 1 92 ? -18.790 23.818 20.536 1.00 46.22 92 SER A CA 1
ATOM 696 C C . SER A 1 92 ? -18.142 22.849 19.534 1.00 46.22 92 SER A C 1
ATOM 698 O O . SER A 1 92 ? -17.142 23.176 18.899 1.00 46.22 92 SER A O 1
ATOM 700 N N . PHE A 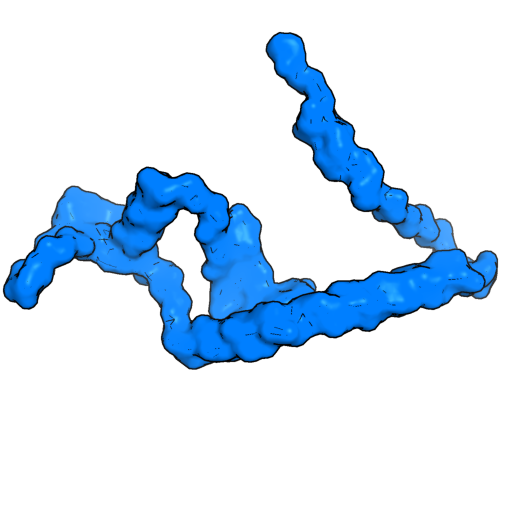1 93 ? -18.643 21.618 19.448 1.00 52.28 93 PHE A N 1
ATOM 701 C CA . PHE A 1 93 ? -18.142 20.589 18.547 1.00 52.28 93 PHE A CA 1
ATOM 702 C C . PHE A 1 93 ? -19.137 20.481 17.397 1.00 52.28 93 PHE A C 1
ATOM 704 O O . PHE A 1 93 ? -20.036 19.645 17.393 1.00 52.28 93 PHE A O 1
ATOM 711 N N . SER A 1 94 ? -19.019 21.385 16.423 1.00 49.78 94 SER A N 1
ATOM 712 C CA . SER A 1 94 ? -19.707 21.225 15.145 1.00 49.78 94 SER A CA 1
ATOM 713 C C . SER A 1 94 ? -19.058 20.050 14.412 1.00 49.78 94 SER A C 1
ATOM 715 O O . SER A 1 94 ? -18.111 20.224 13.643 1.00 49.78 94 SER A O 1
ATOM 717 N N . LEU A 1 95 ? -19.519 18.836 14.711 1.00 52.53 95 LEU A N 1
ATOM 718 C CA . LEU A 1 95 ? -19.184 17.635 13.960 1.00 52.53 95 LEU A CA 1
ATOM 719 C C . LEU A 1 95 ? -19.742 17.832 12.551 1.00 52.53 95 LEU A C 1
ATOM 721 O O . LEU A 1 95 ? -20.947 17.776 12.314 1.00 52.53 95 LEU A O 1
ATOM 725 N N . LEU A 1 96 ? -18.848 18.165 11.621 1.00 47.56 96 LEU A N 1
ATOM 726 C CA . LEU A 1 96 ? -19.164 18.377 10.216 1.00 47.56 96 LEU A CA 1
ATOM 727 C C . LEU A 1 96 ? -19.436 17.003 9.595 1.00 47.56 96 LEU A C 1
ATOM 729 O O . LEU A 1 96 ? -18.578 16.384 8.967 1.00 47.56 96 LEU A O 1
ATOM 733 N N . LEU A 1 97 ? -20.633 16.481 9.855 1.00 49.16 97 LEU A N 1
ATOM 734 C CA . LEU A 1 97 ? -21.101 15.233 9.285 1.00 49.16 97 LEU A CA 1
ATOM 735 C C . LEU A 1 97 ? -21.537 15.512 7.846 1.00 49.16 97 LEU A C 1
ATOM 737 O O . LEU A 1 97 ? -22.714 15.719 7.563 1.00 49.16 97 LEU A O 1
ATOM 741 N N . SER A 1 98 ? -20.583 15.537 6.916 1.00 40.06 98 SER A N 1
ATOM 742 C CA . SER A 1 98 ? -20.932 15.544 5.501 1.00 40.06 98 SER A CA 1
ATOM 743 C C . SER A 1 98 ? -20.129 14.533 4.694 1.00 40.06 98 SER A C 1
ATOM 745 O O . SER A 1 98 ? -19.077 14.808 4.130 1.00 40.06 98 SER A O 1
ATOM 747 N N . LEU A 1 99 ? -20.716 13.341 4.576 1.00 44.16 99 LEU A N 1
ATOM 748 C CA . LEU A 1 99 ? -20.593 12.516 3.371 1.00 44.16 99 LEU A CA 1
ATOM 749 C C . LEU A 1 99 ? -21.528 13.014 2.245 1.00 44.16 99 LEU A C 1
ATOM 751 O O . LEU A 1 99 ? -21.560 12.407 1.178 1.00 44.16 99 LEU A O 1
ATOM 755 N N . LYS A 1 100 ? -22.270 14.116 2.450 1.00 39.94 100 LYS A N 1
ATOM 756 C CA . LYS A 1 100 ? -23.085 14.767 1.411 1.00 39.94 100 LYS A CA 1
ATOM 757 C C . LYS A 1 100 ? -22.295 15.812 0.602 1.00 39.94 100 LYS A C 1
ATOM 759 O O . LYS A 1 100 ? -22.652 16.062 -0.544 1.00 39.94 100 LYS A O 1
ATOM 764 N N . ASP A 1 101 ? -21.166 16.310 1.110 1.00 41.19 101 ASP A N 1
ATOM 765 C CA . ASP A 1 101 ? -20.364 17.351 0.441 1.00 41.19 101 ASP A CA 1
ATOM 766 C C . ASP A 1 101 ? -19.354 16.782 -0.567 1.00 41.19 101 ASP A C 1
ATOM 768 O O . ASP A 1 101 ? -18.845 17.512 -1.414 1.00 41.19 101 ASP A O 1
ATOM 772 N N . ALA A 1 102 ? -19.108 15.466 -0.572 1.00 38.78 102 ALA A N 1
ATOM 773 C CA . ALA A 1 102 ? -18.295 14.841 -1.619 1.00 38.78 102 ALA A CA 1
ATOM 774 C C . ALA A 1 102 ? -18.978 14.899 -3.004 1.00 38.78 102 ALA A C 1
ATOM 776 O O . ALA A 1 102 ? -18.294 14.925 -4.025 1.00 38.78 102 ALA A O 1
ATOM 777 N N . ALA A 1 103 ? -20.314 14.995 -3.048 1.00 35.91 103 ALA A N 1
ATOM 778 C CA . ALA A 1 103 ? -21.066 15.230 -4.283 1.00 35.91 103 ALA A CA 1
ATOM 779 C C . ALA A 1 103 ? -21.065 16.711 -4.718 1.00 35.91 103 ALA A C 1
ATOM 781 O O . ALA A 1 103 ? -21.327 17.003 -5.880 1.00 35.91 103 ALA A O 1
ATOM 782 N N . ALA A 1 104 ? -20.715 17.650 -3.830 1.00 35.94 104 ALA A N 1
ATOM 783 C CA . ALA A 1 104 ? -20.594 19.071 -4.170 1.00 35.94 104 ALA A CA 1
ATOM 784 C C . ALA A 1 104 ? -19.243 19.424 -4.829 1.00 35.94 104 ALA A C 1
ATOM 786 O O . ALA A 1 104 ? -19.117 20.488 -5.424 1.00 35.94 104 ALA A O 1
ATOM 787 N N . ILE A 1 105 ? -18.251 18.522 -4.801 1.00 40.69 105 ILE A N 1
ATOM 788 C CA . ILE A 1 105 ? -16.945 18.698 -5.478 1.00 40.69 105 ILE A CA 1
ATOM 789 C C . ILE A 1 105 ? -16.988 18.224 -6.950 1.00 40.69 105 ILE A C 1
ATOM 791 O O . ILE A 1 105 ? -16.042 18.421 -7.706 1.00 40.69 105 ILE A O 1
ATOM 795 N N . THR A 1 106 ? -18.113 17.665 -7.410 1.00 36.69 106 THR A N 1
ATOM 796 C CA . THR A 1 106 ? -18.379 17.390 -8.841 1.00 36.69 106 THR A CA 1
ATOM 797 C C . THR A 1 106 ? -19.506 18.257 -9.413 1.00 36.69 106 THR A C 1
ATOM 799 O O . THR A 1 106 ? -20.139 17.898 -10.403 1.00 36.69 106 THR A O 1
ATOM 802 N N . GLY A 1 107 ? -19.732 19.434 -8.819 1.00 31.61 107 GLY A N 1
ATOM 803 C CA . GLY A 1 107 ? -20.622 20.466 -9.343 1.00 31.61 107 GLY A CA 1
ATOM 804 C C . GLY A 1 107 ? -19.864 21.741 -9.718 1.00 31.61 107 GLY A C 1
ATOM 805 O O . GLY A 1 107 ? -19.421 22.460 -8.832 1.00 31.61 107 GLY A O 1
ATOM 806 N N . LEU A 1 108 ? -19.838 22.032 -11.026 1.00 33.88 108 LEU A N 1
ATOM 807 C CA . LEU A 1 108 ? -19.512 23.306 -11.698 1.00 33.88 108 LEU A CA 1
ATOM 808 C C . LEU A 1 108 ? -18.037 23.605 -12.017 1.00 33.88 108 LEU A C 1
ATOM 810 O O . LEU A 1 108 ? -17.322 24.243 -11.256 1.00 33.88 108 LEU A O 1
ATOM 814 N N . THR A 1 109 ? -17.676 23.316 -13.263 1.00 31.41 109 THR A N 1
ATOM 815 C CA . THR A 1 109 ? -17.541 24.355 -14.309 1.00 31.41 109 THR A CA 1
ATOM 816 C C . THR A 1 109 ? -18.208 23.763 -15.555 1.00 31.41 109 THR A C 1
ATOM 818 O O . THR A 1 109 ? -17.948 22.605 -15.873 1.00 31.41 109 THR A O 1
ATOM 821 N N . GLN A 1 110 ? -19.325 24.326 -16.034 1.00 38.91 110 GLN A N 1
ATOM 822 C CA . GLN A 1 110 ? -19.343 25.260 -17.176 1.00 38.91 110 GLN A CA 1
ATOM 823 C C . GLN A 1 110 ? -18.326 24.916 -18.263 1.00 38.91 110 GLN A C 1
ATOM 825 O O . GLN A 1 110 ? -17.116 24.947 -17.955 1.00 38.91 110 GLN A O 1
#